Protein AF-A0A9D6YWE9-F1 (afdb_monomer_lite)

Structure (mmCIF, N/CA/C/O backbone):
data_AF-A0A9D6YWE9-F1
#
_entry.id   AF-A0A9D6YWE9-F1
#
loop_
_atom_site.group_PDB
_atom_site.id
_atom_site.type_symbol
_atom_site.label_atom_id
_atom_site.label_alt_id
_atom_site.label_comp_id
_atom_site.label_asym_id
_atom_site.label_entity_id
_atom_site.label_seq_id
_atom_site.pdbx_PDB_ins_code
_atom_site.Cartn_x
_atom_site.Cartn_y
_atom_site.Cartn_z
_atom_site.occupancy
_atom_site.B_iso_or_equiv
_atom_site.auth_seq_id
_atom_site.auth_comp_id
_atom_site.auth_asym_id
_atom_site.auth_atom_id
_atom_site.pdbx_PDB_model_num
ATOM 1 N N . MET A 1 1 ? 8.681 -6.509 -76.794 1.00 46.91 1 MET A N 1
ATOM 2 C CA . MET A 1 1 ? 8.181 -6.887 -75.447 1.00 46.91 1 MET A CA 1
ATOM 3 C C . MET A 1 1 ? 9.331 -7.511 -74.657 1.00 46.91 1 MET A C 1
ATOM 5 O O . MET A 1 1 ? 10.101 -8.221 -75.285 1.00 46.91 1 MET A O 1
ATOM 9 N N . LYS A 1 2 ? 9.436 -7.275 -73.335 1.00 47.03 2 LYS A N 1
ATOM 10 C CA . LYS A 1 2 ? 10.477 -7.761 -72.381 1.00 47.03 2 LYS A CA 1
ATOM 11 C C . LYS A 1 2 ? 11.649 -6.808 -72.046 1.00 47.03 2 LYS A C 1
ATOM 13 O O . LYS A 1 2 ? 12.795 -7.214 -72.165 1.00 47.03 2 LYS A O 1
ATOM 18 N N . LYS A 1 3 ? 11.400 -5.581 -71.559 1.00 48.34 3 LYS A N 1
ATOM 19 C CA . LYS A 1 3 ? 12.396 -4.860 -70.716 1.00 48.34 3 LYS A CA 1
ATOM 20 C C . LYS A 1 3 ? 1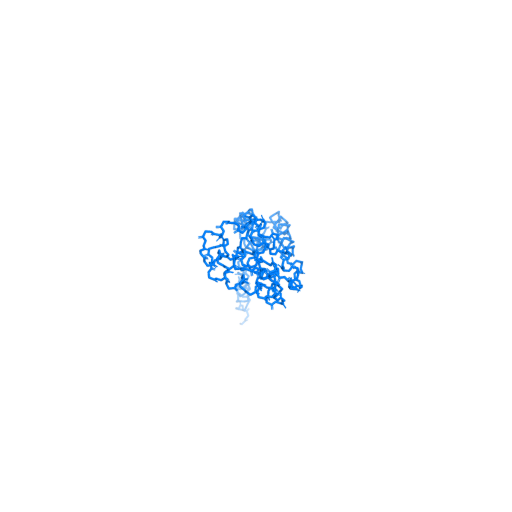1.837 -4.014 -69.552 1.00 48.34 3 LYS A C 1
ATOM 22 O O . LYS A 1 3 ? 12.633 -3.567 -68.742 1.00 48.34 3 LYS A O 1
ATOM 27 N N . SER A 1 4 ? 10.519 -3.871 -69.376 1.00 51.81 4 SER A N 1
ATOM 28 C CA . SER A 1 4 ? 9.958 -2.934 -68.373 1.00 51.81 4 SER A CA 1
ATOM 29 C C . SER A 1 4 ? 9.371 -3.551 -67.096 1.00 51.81 4 SER A C 1
ATOM 31 O O . SER A 1 4 ? 8.801 -2.818 -66.302 1.00 51.81 4 SER A O 1
ATOM 33 N N . VAL A 1 5 ? 9.496 -4.863 -66.861 1.00 48.62 5 VAL A N 1
ATOM 34 C CA . VAL A 1 5 ? 8.945 -5.489 -65.634 1.00 48.62 5 VAL A CA 1
ATOM 35 C C . VAL A 1 5 ? 9.972 -5.520 -64.491 1.00 48.62 5 VAL A C 1
ATOM 37 O O . VAL A 1 5 ? 9.634 -5.261 -63.343 1.00 48.62 5 VAL A O 1
ATOM 40 N N . LYS A 1 6 ? 11.263 -5.696 -64.808 1.00 45.31 6 LYS A N 1
ATOM 41 C CA . LYS A 1 6 ? 12.320 -5.895 -63.799 1.00 45.31 6 LYS A CA 1
ATOM 42 C C . LYS A 1 6 ? 12.690 -4.635 -62.999 1.00 45.31 6 LYS A C 1
ATOM 44 O O . LYS A 1 6 ? 13.266 -4.738 -61.925 1.00 45.31 6 LYS A O 1
ATOM 49 N N . GLN A 1 7 ? 12.387 -3.446 -63.527 1.00 43.59 7 GLN A N 1
ATOM 50 C CA . GLN A 1 7 ? 12.722 -2.168 -62.883 1.00 43.59 7 GLN A CA 1
ATOM 51 C C . GLN A 1 7 ? 11.630 -1.706 -61.903 1.00 43.59 7 GLN A C 1
ATOM 53 O O . GLN A 1 7 ? 11.913 -0.966 -60.964 1.00 43.59 7 GLN A O 1
ATOM 58 N N . THR A 1 8 ? 10.397 -2.182 -62.090 1.00 40.00 8 THR A N 1
ATOM 59 C CA . THR A 1 8 ? 9.255 -1.849 -61.231 1.00 40.00 8 THR A CA 1
ATOM 60 C C . THR A 1 8 ? 9.214 -2.739 -59.986 1.00 40.00 8 THR A C 1
ATOM 62 O O . THR A 1 8 ? 8.877 -2.246 -58.913 1.00 40.00 8 THR A O 1
ATOM 65 N N . GLU A 1 9 ? 9.650 -4.002 -60.091 1.00 42.03 9 GLU A N 1
ATOM 66 C CA . GLU A 1 9 ? 9.807 -4.926 -58.951 1.00 42.03 9 GLU A CA 1
ATOM 67 C C . GLU A 1 9 ? 10.980 -4.538 -58.031 1.00 42.03 9 GLU A C 1
ATOM 69 O O . GLU A 1 9 ? 10.861 -4.611 -56.812 1.00 42.03 9 GLU A O 1
ATOM 74 N N . ALA A 1 10 ? 12.092 -4.034 -58.583 1.00 40.03 10 ALA A N 1
ATOM 75 C CA . ALA A 1 10 ? 13.215 -3.550 -57.769 1.00 40.03 10 ALA A CA 1
ATOM 76 C C . ALA A 1 10 ? 12.839 -2.307 -56.938 1.00 40.03 10 ALA A C 1
ATOM 78 O O . ALA A 1 10 ? 13.198 -2.201 -55.769 1.00 40.03 10 ALA A O 1
ATOM 79 N N . ARG A 1 11 ? 12.034 -1.400 -57.509 1.00 41.50 11 ARG A N 1
ATOM 80 C CA . ARG A 1 11 ? 11.622 -0.151 -56.847 1.00 41.50 11 ARG A CA 1
ATOM 81 C C . ARG A 1 11 ? 10.497 -0.338 -55.818 1.00 41.50 11 ARG A C 1
ATOM 83 O O . ARG A 1 11 ? 10.334 0.497 -54.930 1.00 41.50 11 ARG A O 1
ATOM 90 N N . THR A 1 12 ? 9.734 -1.428 -55.917 1.00 37.38 12 THR A N 1
ATOM 91 C CA . THR A 1 12 ? 8.728 -1.812 -54.907 1.00 37.38 12 THR A CA 1
ATOM 92 C C . THR A 1 12 ? 9.332 -2.599 -53.742 1.00 37.38 12 THR A C 1
ATOM 94 O O . THR A 1 12 ? 8.785 -2.552 -52.645 1.00 37.38 12 THR A O 1
ATOM 97 N N . LEU A 1 13 ? 10.495 -3.234 -53.924 1.00 43.88 13 LEU A N 1
ATOM 98 C CA . LEU A 1 13 ? 11.246 -3.858 -52.827 1.00 43.88 13 LEU A CA 1
ATOM 99 C C . LEU A 1 13 ? 12.066 -2.842 -52.008 1.00 43.88 13 LEU A C 1
ATOM 101 O O . LEU A 1 13 ? 12.233 -3.031 -50.808 1.00 43.88 13 LEU A O 1
ATOM 105 N N . GLU A 1 14 ? 12.500 -1.727 -52.604 1.00 41.16 14 GLU A N 1
ATOM 106 C CA . GLU A 1 14 ? 13.201 -0.647 -51.880 1.00 41.16 14 GLU A CA 1
ATOM 107 C C . GLU A 1 14 ? 12.278 0.239 -51.026 1.00 41.16 14 GLU A C 1
ATOM 109 O O . GLU A 1 14 ? 12.743 0.923 -50.119 1.00 41.16 14 GLU A O 1
ATOM 114 N N . THR A 1 15 ? 10.965 0.225 -51.268 1.00 41.94 15 THR A N 1
ATOM 115 C CA . THR A 1 15 ? 9.998 1.055 -50.522 1.00 41.94 15 THR A CA 1
ATOM 116 C C . THR A 1 15 ? 9.273 0.313 -49.397 1.00 41.94 15 THR A C 1
ATOM 118 O O . THR A 1 15 ? 8.553 0.940 -48.625 1.00 41.94 15 THR A O 1
ATOM 121 N N . ALA A 1 16 ? 9.520 -0.991 -49.228 1.00 39.66 16 ALA A N 1
ATOM 122 C CA . ALA A 1 16 ? 8.984 -1.792 -48.122 1.00 39.66 16 ALA A CA 1
ATOM 123 C C . ALA A 1 16 ? 9.974 -1.988 -46.950 1.00 39.66 16 ALA A C 1
ATOM 125 O O . ALA A 1 16 ? 9.578 -2.481 -45.898 1.00 39.66 16 ALA A O 1
ATOM 126 N N . ALA A 1 17 ? 11.236 -1.563 -47.096 1.00 41.06 17 ALA A N 1
ATOM 127 C CA . ALA A 1 17 ? 12.278 -1.654 -46.063 1.00 41.06 17 ALA A CA 1
ATOM 128 C C . ALA A 1 17 ? 12.466 -0.355 -45.247 1.00 41.06 17 ALA A C 1
ATOM 130 O O . ALA A 1 17 ? 13.455 -0.196 -44.544 1.00 41.06 17 ALA A O 1
ATOM 131 N N . ALA A 1 18 ? 11.519 0.584 -45.316 1.00 41.34 18 ALA A N 1
ATOM 132 C CA . ALA A 1 18 ? 11.534 1.819 -44.527 1.00 41.34 18 ALA A CA 1
ATOM 133 C C . ALA A 1 18 ? 10.662 1.711 -43.260 1.00 41.34 18 ALA A C 1
ATOM 135 O O . ALA A 1 18 ? 9.976 2.658 -42.875 1.00 41.34 18 ALA A O 1
ATOM 136 N N . ALA A 1 19 ? 10.690 0.557 -42.589 1.00 45.47 19 ALA A N 1
ATOM 137 C CA . ALA A 1 19 ? 10.376 0.504 -41.167 1.00 45.47 19 ALA A CA 1
ATOM 138 C C . ALA A 1 19 ? 11.599 1.074 -40.435 1.00 45.47 19 ALA A C 1
ATOM 140 O O . ALA A 1 19 ? 12.541 0.341 -40.172 1.00 45.47 19 ALA A O 1
ATOM 141 N N . ALA A 1 20 ? 11.604 2.398 -40.241 1.00 51.16 20 ALA A N 1
ATOM 142 C CA . ALA A 1 20 ? 12.663 3.224 -39.652 1.00 51.16 20 ALA A CA 1
ATOM 143 C C . ALA A 1 20 ? 13.738 2.446 -38.864 1.00 51.16 20 ALA A C 1
ATOM 145 O O . ALA A 1 20 ? 13.602 2.226 -37.659 1.00 51.16 20 ALA A O 1
ATOM 146 N N . GLU A 1 21 ? 14.820 2.053 -39.542 1.00 61.41 21 GLU A N 1
ATOM 147 C CA . GLU A 1 21 ? 16.010 1.558 -38.862 1.00 61.41 21 GLU A CA 1
ATOM 148 C C . GLU A 1 21 ? 16.566 2.699 -38.002 1.00 61.41 21 GLU A C 1
ATOM 150 O O . GLU A 1 21 ? 16.810 3.806 -38.487 1.00 61.41 21 GLU A O 1
ATOM 155 N N . LEU A 1 22 ? 16.710 2.453 -36.699 1.00 73.00 22 LEU A N 1
ATOM 156 C CA . LEU A 1 22 ? 17.315 3.399 -35.765 1.00 73.00 22 LEU A CA 1
ATOM 157 C C . LEU A 1 22 ? 18.731 3.747 -36.244 1.00 73.00 22 LEU A C 1
ATOM 159 O O . LEU A 1 22 ? 19.613 2.896 -36.219 1.00 73.00 22 LEU A O 1
ATOM 163 N N . ASP A 1 23 ? 18.988 5.000 -36.61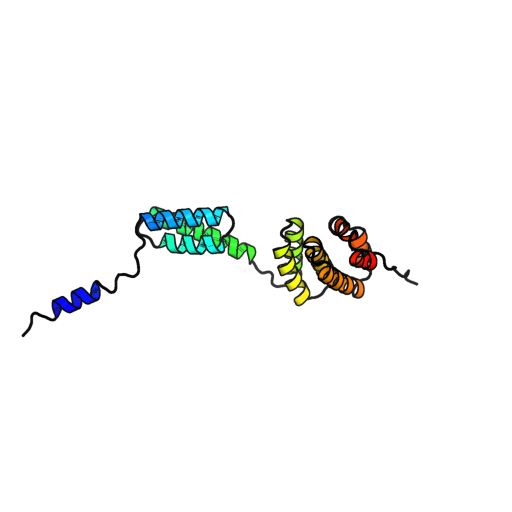7 1.00 87.06 23 ASP A N 1
ATOM 164 C CA . ASP A 1 23 ? 20.354 5.454 -36.907 1.00 87.06 23 ASP A CA 1
ATOM 165 C C . ASP A 1 23 ? 21.233 5.353 -35.634 1.00 87.06 23 ASP A C 1
ATOM 167 O O . ASP A 1 23 ? 20.730 5.593 -34.526 1.00 87.06 23 ASP A O 1
ATOM 171 N N . PRO A 1 24 ? 22.549 5.051 -35.724 1.00 89.75 24 PRO A N 1
ATOM 172 C CA . PRO A 1 24 ? 23.436 4.963 -34.561 1.00 89.75 24 PRO A CA 1
ATOM 173 C C . PRO A 1 24 ? 23.354 6.135 -33.572 1.00 89.75 24 PRO A C 1
ATOM 175 O O . PRO A 1 24 ? 23.500 5.937 -32.359 1.00 89.75 24 PRO A O 1
ATOM 178 N N . LYS A 1 25 ? 23.115 7.367 -34.046 1.00 91.50 25 LYS A N 1
ATOM 179 C CA . LYS A 1 25 ? 22.959 8.535 -33.166 1.00 91.50 25 LYS A CA 1
ATOM 180 C C . LYS A 1 25 ? 21.643 8.478 -32.395 1.00 91.50 25 LYS A C 1
ATOM 182 O O . LYS A 1 25 ? 21.622 8.763 -31.196 1.00 91.50 25 LYS A O 1
ATOM 187 N N . GLN A 1 26 ? 20.562 8.098 -33.071 1.00 91.38 26 GLN A N 1
ATOM 188 C CA . GLN A 1 26 ? 19.238 7.950 -32.468 1.00 91.38 26 GLN A CA 1
ATOM 189 C C . GLN A 1 26 ? 19.226 6.813 -31.446 1.00 91.38 26 GLN A C 1
ATOM 191 O O . GLN A 1 26 ? 18.716 6.996 -30.343 1.00 91.38 26 GLN A O 1
ATOM 196 N N . GLN A 1 27 ? 19.879 5.690 -31.749 1.00 94.00 27 GLN A N 1
ATOM 197 C CA . GLN A 1 27 ? 20.015 4.564 -30.827 1.00 94.00 27 GLN A CA 1
ATOM 198 C C . GLN A 1 27 ? 20.734 4.958 -29.526 1.00 94.00 27 GLN A C 1
ATOM 200 O O . GLN A 1 27 ? 20.249 4.667 -28.431 1.00 94.00 27 GLN A O 1
ATOM 205 N N . LYS A 1 28 ? 21.862 5.677 -29.621 1.00 94.19 28 LYS A N 1
ATOM 206 C CA . LYS A 1 28 ? 22.587 6.189 -28.443 1.00 94.19 28 LYS A CA 1
ATOM 207 C C . LYS A 1 28 ? 21.746 7.175 -27.631 1.00 94.19 28 LYS A C 1
ATOM 209 O O . LYS A 1 28 ? 21.749 7.112 -26.402 1.00 94.19 28 LYS A O 1
ATOM 214 N N . ALA A 1 29 ? 21.020 8.072 -28.298 1.00 94.88 29 ALA A N 1
ATOM 215 C CA . ALA A 1 29 ? 20.143 9.034 -27.632 1.00 94.88 29 ALA A CA 1
ATOM 216 C C . ALA A 1 29 ? 18.984 8.339 -26.899 1.00 94.88 29 ALA A C 1
ATOM 218 O O . ALA A 1 29 ? 18.660 8.700 -25.765 1.00 94.88 29 ALA A O 1
ATOM 219 N N . LEU A 1 30 ? 18.402 7.309 -27.514 1.00 95.62 30 LEU A N 1
ATOM 220 C CA . LEU A 1 30 ? 17.337 6.509 -26.922 1.00 95.62 30 LEU A CA 1
ATOM 221 C C . LEU A 1 30 ? 17.832 5.737 -25.697 1.00 95.62 30 LEU A C 1
ATOM 223 O O . LEU A 1 30 ? 17.192 5.788 -24.649 1.00 95.62 30 LEU A O 1
ATOM 227 N N . PHE A 1 31 ? 19.016 5.126 -25.784 1.00 96.50 31 PHE A N 1
ATOM 228 C CA . PHE A 1 31 ? 19.662 4.470 -24.648 1.00 96.50 31 PHE A CA 1
ATOM 229 C C . PHE A 1 31 ? 19.949 5.449 -23.496 1.00 96.50 31 PHE A C 1
ATOM 231 O O . PHE A 1 31 ? 19.650 5.158 -22.339 1.00 96.50 31 PHE A O 1
ATOM 238 N N . ALA A 1 32 ? 20.468 6.643 -23.793 1.00 96.88 32 ALA A N 1
ATOM 239 C CA . ALA A 1 32 ? 20.704 7.673 -22.779 1.00 96.88 32 ALA A CA 1
ATOM 240 C C . ALA A 1 32 ? 19.396 8.143 -22.111 1.00 96.88 32 ALA A C 1
ATOM 242 O O . ALA A 1 32 ? 19.346 8.339 -20.894 1.00 96.88 32 ALA A O 1
ATOM 243 N N . SER A 1 33 ? 18.315 8.276 -22.888 1.00 97.12 33 SER A N 1
ATOM 244 C CA . SER A 1 33 ? 16.981 8.577 -22.359 1.00 97.12 33 SER A CA 1
ATOM 245 C C . SER A 1 33 ? 16.460 7.452 -21.458 1.00 97.12 33 SER A C 1
ATOM 247 O O . SER A 1 33 ? 15.976 7.726 -20.357 1.00 97.12 33 SER A O 1
ATOM 249 N N . ALA A 1 34 ? 16.635 6.195 -21.874 1.00 96.88 34 ALA A N 1
ATOM 250 C CA . ALA A 1 34 ? 16.276 5.015 -21.093 1.00 96.88 34 ALA A CA 1
ATOM 251 C C . ALA A 1 34 ? 17.019 4.979 -19.750 1.00 96.88 34 ALA A C 1
ATOM 253 O O . ALA A 1 34 ? 16.404 4.768 -18.704 1.00 96.88 34 ALA A O 1
ATOM 254 N N . MET A 1 35 ? 18.319 5.289 -19.752 1.00 97.69 35 MET A N 1
ATOM 255 C CA . MET A 1 35 ? 19.128 5.398 -18.535 1.00 97.69 35 MET A CA 1
ATOM 256 C C . MET A 1 35 ? 18.633 6.500 -17.595 1.00 97.69 35 MET A C 1
ATOM 258 O O . MET A 1 35 ? 18.566 6.285 -16.383 1.00 97.69 35 MET A O 1
ATOM 262 N N . LYS A 1 36 ? 18.220 7.657 -18.126 1.00 96.69 36 LYS A N 1
ATOM 263 C CA . LYS A 1 36 ? 17.614 8.722 -17.312 1.00 96.69 36 LYS A CA 1
ATOM 264 C C . LYS A 1 36 ? 16.319 8.242 -16.649 1.00 96.69 36 LYS A C 1
ATOM 266 O O . LYS A 1 36 ? 16.143 8.439 -15.448 1.00 96.69 36 LYS A O 1
ATOM 271 N N . SER A 1 37 ? 15.442 7.576 -17.402 1.00 91.50 37 SER A N 1
ATOM 272 C CA . SER A 1 37 ? 14.204 6.983 -16.874 1.00 91.50 37 SER A CA 1
ATOM 273 C C . SER A 1 37 ? 14.488 5.896 -15.824 1.00 91.50 37 SER A C 1
ATOM 275 O O . SER A 1 37 ? 13.804 5.831 -14.804 1.00 91.50 37 SER A O 1
ATOM 277 N N . PHE A 1 38 ? 15.517 5.071 -16.034 1.00 94.25 38 PHE A N 1
ATOM 278 C CA . PHE A 1 38 ? 15.931 4.005 -15.117 1.00 94.25 38 PHE A CA 1
ATOM 279 C C . PHE A 1 38 ? 16.415 4.543 -13.770 1.00 94.25 38 PHE A C 1
ATOM 281 O O . PHE A 1 38 ? 15.994 4.046 -12.724 1.00 94.25 38 PHE A O 1
ATOM 288 N N . LEU A 1 39 ? 17.278 5.563 -13.791 1.00 91.00 39 LEU A N 1
ATOM 289 C CA . LEU A 1 39 ? 17.789 6.212 -12.581 1.00 91.00 39 LEU A CA 1
ATOM 290 C C . LEU A 1 39 ? 16.687 6.965 -11.826 1.00 91.00 39 LEU A C 1
ATOM 292 O O . LEU A 1 39 ? 16.709 7.001 -10.601 1.00 91.00 39 LEU A O 1
ATOM 296 N N . ALA A 1 40 ? 15.689 7.491 -12.539 1.00 85.94 40 ALA A N 1
ATOM 297 C CA . ALA A 1 40 ? 14.504 8.110 -11.948 1.00 85.94 40 ALA A CA 1
ATOM 298 C C . ALA A 1 40 ? 13.479 7.099 -11.388 1.00 85.94 40 ALA A C 1
ATOM 300 O O . ALA A 1 40 ? 12.422 7.502 -10.912 1.00 85.94 40 ALA A O 1
ATOM 301 N N . GLY A 1 41 ? 13.739 5.789 -11.479 1.00 83.06 41 GLY A N 1
ATOM 302 C CA . GLY A 1 41 ? 12.818 4.750 -11.005 1.00 83.06 4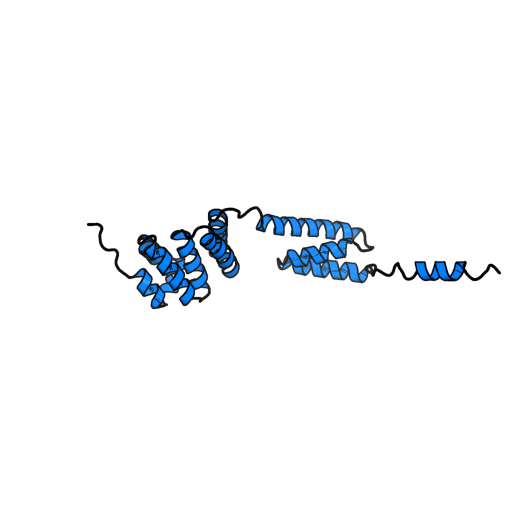1 GLY A CA 1
ATOM 303 C C . GLY A 1 41 ? 11.601 4.503 -11.906 1.00 83.06 41 GLY A C 1
ATOM 304 O O . GLY A 1 41 ? 10.760 3.663 -11.591 1.00 83.06 41 GLY A O 1
ATOM 305 N N . ALA A 1 42 ? 11.505 5.174 -13.058 1.00 83.69 42 ALA A N 1
ATOM 306 C CA . ALA A 1 42 ? 10.413 5.025 -14.018 1.00 83.69 42 ALA A CA 1
ATOM 307 C C . ALA A 1 42 ? 10.591 3.753 -14.872 1.00 83.69 42 ALA A C 1
ATOM 309 O O . ALA A 1 42 ? 10.741 3.816 -16.093 1.00 83.69 42 ALA A O 1
ATOM 310 N N . TYR A 1 43 ? 10.599 2.581 -14.228 1.00 89.88 43 TYR A N 1
ATOM 311 C CA . TYR A 1 43 ? 11.018 1.315 -14.842 1.00 89.88 43 TYR A CA 1
ATOM 312 C C . TYR A 1 43 ? 10.148 0.863 -16.018 1.00 89.88 43 TYR A C 1
ATOM 314 O O . TYR A 1 43 ? 10.673 0.234 -16.928 1.00 89.88 43 TYR A O 1
ATOM 322 N N . ALA A 1 44 ? 8.853 1.199 -16.038 1.00 89.81 44 ALA A N 1
ATOM 323 C CA . ALA A 1 44 ? 7.973 0.883 -17.168 1.00 89.81 44 ALA A CA 1
ATOM 324 C C . ALA A 1 44 ? 8.409 1.629 -18.439 1.00 89.81 44 ALA A C 1
ATOM 326 O O . ALA A 1 44 ? 8.670 1.008 -19.466 1.00 89.81 44 ALA A O 1
ATOM 327 N N . LYS A 1 45 ? 8.591 2.950 -18.324 1.00 89.88 45 LYS A N 1
ATOM 328 C CA . LYS A 1 45 ? 9.081 3.803 -19.412 1.00 89.88 45 LYS A CA 1
ATOM 329 C C . LYS A 1 45 ? 10.506 3.434 -19.819 1.00 89.88 45 LYS A C 1
ATOM 331 O O . LYS A 1 45 ? 10.801 3.326 -21.002 1.00 89.88 45 LYS A O 1
ATOM 336 N N . ALA A 1 46 ? 11.384 3.206 -18.842 1.00 95.56 46 ALA A N 1
ATOM 337 C CA . ALA A 1 46 ? 12.758 2.795 -19.105 1.00 95.56 46 ALA A CA 1
ATOM 338 C C . ALA A 1 46 ? 12.812 1.474 -19.888 1.00 95.56 46 ALA A C 1
ATOM 340 O O . ALA A 1 46 ? 13.579 1.373 -20.839 1.00 95.56 46 ALA A O 1
ATOM 341 N N . LYS A 1 47 ? 11.974 0.487 -19.530 1.00 96.00 47 LYS A N 1
ATOM 342 C CA . LYS A 1 47 ? 11.913 -0.805 -20.224 1.00 96.00 47 LYS A CA 1
ATOM 343 C C . LYS A 1 47 ? 11.574 -0.633 -21.703 1.00 96.00 47 LYS A C 1
ATOM 345 O O . LYS A 1 47 ? 12.297 -1.160 -22.536 1.00 96.00 47 LYS A O 1
ATOM 350 N N . GLU A 1 48 ? 10.523 0.120 -22.017 1.00 95.00 48 GLU A N 1
ATOM 351 C CA . GLU A 1 48 ? 10.114 0.367 -23.404 1.00 95.00 48 GLU A CA 1
ATOM 352 C C . GLU A 1 48 ? 11.253 1.003 -24.219 1.00 95.00 48 GLU A C 1
ATOM 354 O O . GLU A 1 48 ? 11.571 0.558 -25.320 1.00 95.00 48 GLU A O 1
ATOM 359 N N . GLN A 1 49 ? 11.930 1.999 -23.641 1.00 96.31 49 GLN A N 1
ATOM 360 C CA . GLN A 1 49 ? 13.050 2.679 -24.292 1.00 96.31 49 GLN A CA 1
ATOM 361 C C . GLN A 1 49 ? 14.271 1.757 -24.473 1.00 96.31 49 GLN A C 1
ATOM 363 O O . GLN A 1 49 ? 14.944 1.834 -25.501 1.00 96.31 49 GLN A O 1
ATOM 368 N N . PHE A 1 50 ? 14.557 0.869 -23.514 1.00 97.50 50 PHE A N 1
ATOM 369 C CA . PHE A 1 50 ? 15.610 -0.143 -23.652 1.00 97.50 50 PHE A CA 1
ATOM 370 C C . PHE A 1 50 ? 15.264 -1.211 -24.696 1.00 97.50 50 PHE A C 1
ATOM 372 O O . PHE A 1 50 ? 16.133 -1.576 -25.484 1.00 97.50 50 PHE A O 1
ATOM 379 N N . ASP A 1 51 ? 14.015 -1.679 -24.754 1.00 95.25 51 ASP A N 1
ATOM 380 C CA . ASP A 1 51 ? 13.577 -2.646 -25.766 1.00 95.25 51 ASP A CA 1
ATOM 381 C C . ASP A 1 51 ? 13.775 -2.063 -27.180 1.00 95.25 51 ASP A C 1
ATOM 383 O O . ASP A 1 51 ? 14.362 -2.713 -28.047 1.00 95.25 51 ASP A O 1
ATOM 387 N N . GLN A 1 52 ? 13.396 -0.797 -27.390 1.00 93.62 52 GLN A N 1
ATOM 388 C CA . GLN A 1 52 ? 13.623 -0.096 -28.657 1.00 93.62 52 GLN A CA 1
ATOM 389 C C . GLN A 1 52 ? 15.121 0.106 -28.953 1.00 93.62 52 GLN A C 1
ATOM 391 O O . GLN A 1 52 ? 15.579 -0.191 -30.055 1.00 93.62 52 GLN A O 1
ATOM 396 N N . ALA A 1 53 ? 15.917 0.546 -27.969 1.00 94.50 53 ALA A N 1
ATOM 397 C CA . ALA A 1 53 ? 17.361 0.740 -28.143 1.00 94.50 53 ALA A CA 1
ATOM 398 C C . ALA A 1 53 ? 18.112 -0.570 -28.446 1.00 94.50 53 ALA A C 1
ATOM 400 O O . ALA A 1 53 ? 19.201 -0.523 -29.023 1.00 94.50 53 ALA A O 1
ATOM 401 N N . SER A 1 54 ? 17.529 -1.721 -28.086 1.00 94.44 54 SER A N 1
ATOM 402 C CA . SER A 1 54 ? 18.106 -3.046 -28.327 1.00 94.44 54 SER A CA 1
ATOM 403 C C . SER A 1 54 ? 17.979 -3.567 -29.760 1.00 94.44 54 SER A C 1
ATOM 405 O O . SER A 1 54 ? 18.602 -4.575 -30.091 1.00 94.44 54 SER A O 1
ATOM 407 N N . SER A 1 55 ? 17.192 -2.883 -30.594 1.00 89.69 55 SER A N 1
ATOM 408 C CA . SER A 1 55 ? 16.929 -3.262 -31.989 1.00 89.69 55 SER A CA 1
ATOM 409 C C . SER A 1 55 ? 17.714 -2.411 -32.996 1.00 89.69 55 SER A C 1
ATOM 411 O O . SER A 1 55 ? 17.424 -2.445 -34.187 1.00 89.69 55 SER A O 1
ATOM 413 N N . GLY A 1 56 ? 18.674 -1.605 -32.530 1.00 88.75 56 GLY A N 1
ATOM 414 C CA . GLY A 1 56 ? 19.466 -0.727 -33.390 1.00 88.75 56 GLY A CA 1
ATOM 415 C C . GLY A 1 56 ? 20.756 -1.376 -33.920 1.00 88.75 56 GLY A C 1
ATOM 416 O O . GLY A 1 56 ? 21.124 -2.481 -33.518 1.00 88.75 56 GLY A O 1
ATOM 417 N N . PRO A 1 57 ? 21.486 -0.685 -34.809 1.00 89.62 57 PRO A N 1
ATOM 418 C CA . PRO A 1 57 ? 22.656 -1.221 -35.508 1.00 89.62 57 PRO A CA 1
ATOM 419 C C . PRO A 1 57 ? 23.912 -1.362 -34.627 1.00 89.62 57 PRO A C 1
ATOM 421 O O . PRO A 1 57 ? 24.825 -2.112 -34.971 1.00 89.62 57 PRO A O 1
ATOM 424 N N . LEU A 1 58 ? 24.005 -0.658 -33.490 1.00 91.50 58 LEU A N 1
ATOM 425 C 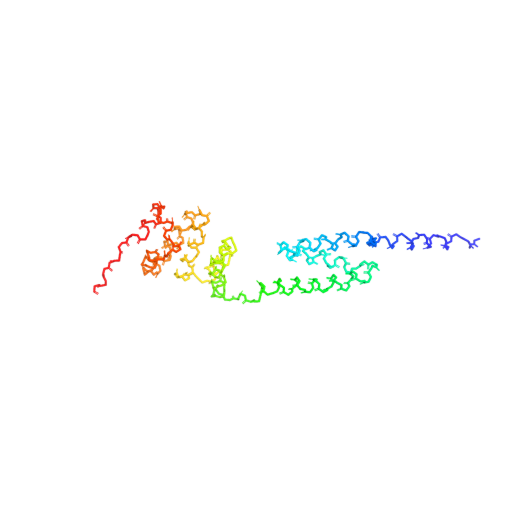CA . LEU A 1 58 ? 25.158 -0.735 -32.586 1.00 91.50 58 LEU A CA 1
ATOM 426 C C . LEU A 1 58 ? 25.023 -1.908 -31.611 1.00 91.50 58 LEU A C 1
ATOM 428 O O . LEU A 1 58 ? 24.360 -1.810 -30.578 1.00 91.50 58 LEU A O 1
ATOM 432 N N . ILE A 1 59 ? 25.750 -2.987 -31.891 1.00 89.69 59 ILE A N 1
ATOM 433 C CA . ILE A 1 59 ? 25.720 -4.237 -31.112 1.00 89.69 59 ILE A CA 1
ATOM 434 C C . ILE A 1 59 ? 26.021 -4.012 -29.618 1.00 89.69 59 ILE A C 1
ATOM 436 O O . ILE A 1 59 ? 25.300 -4.517 -28.763 1.00 89.69 59 ILE A O 1
ATOM 440 N N . GLN A 1 60 ? 27.021 -3.189 -29.283 1.00 86.69 60 GLN A N 1
ATOM 441 C CA . GLN A 1 60 ? 27.384 -2.898 -27.883 1.00 86.69 60 GLN A CA 1
ATOM 442 C C . GLN A 1 60 ? 26.245 -2.222 -27.096 1.00 86.69 60 GLN A C 1
ATOM 444 O O . GLN A 1 60 ? 26.087 -2.433 -25.890 1.00 86.69 60 GLN A O 1
ATOM 449 N N . VAL A 1 61 ? 25.440 -1.403 -27.783 1.00 92.88 61 VAL A N 1
ATOM 450 C CA . VAL A 1 61 ? 24.258 -0.771 -27.187 1.00 92.88 61 VAL A CA 1
ATOM 451 C C . VAL A 1 61 ? 23.144 -1.801 -27.033 1.00 92.88 61 VAL A C 1
ATOM 453 O O . VAL A 1 61 ? 22.453 -1.769 -26.019 1.00 92.88 61 VAL A O 1
ATOM 456 N N . ASN A 1 62 ? 23.015 -2.752 -27.963 1.00 93.25 62 ASN A N 1
ATOM 457 C CA . ASN A 1 62 ? 21.995 -3.797 -27.898 1.00 93.25 62 ASN A CA 1
ATOM 458 C C . ASN A 1 62 ? 22.143 -4.674 -26.659 1.00 93.25 62 ASN A C 1
ATOM 460 O O . ASN A 1 62 ? 21.186 -4.822 -25.899 1.00 93.25 62 ASN A O 1
ATOM 464 N N . GLU A 1 63 ? 23.339 -5.208 -26.418 1.00 92.75 63 GLU A N 1
ATOM 465 C CA . GLU A 1 63 ? 23.609 -6.072 -25.262 1.00 92.75 63 GLU A CA 1
ATOM 466 C C . GLU A 1 63 ? 23.332 -5.343 -23.941 1.00 92.75 63 GLU A C 1
ATOM 468 O O . GLU A 1 63 ? 22.631 -5.855 -23.062 1.00 92.75 63 GLU A O 1
ATOM 473 N N . SER A 1 64 ? 23.809 -4.100 -23.838 1.00 94.69 64 SER A N 1
ATOM 474 C CA . SER A 1 64 ? 23.567 -3.241 -22.677 1.00 94.69 64 SER A CA 1
ATOM 475 C C . SER A 1 64 ? 22.073 -2.964 -22.490 1.00 94.69 64 SER A C 1
ATOM 477 O O . SER A 1 64 ? 21.545 -3.093 -21.385 1.00 94.69 64 SER A O 1
ATOM 479 N N . ALA A 1 65 ? 21.362 -2.620 -23.565 1.00 96.44 65 ALA A N 1
ATOM 480 C CA . ALA A 1 65 ? 19.937 -2.315 -23.527 1.00 96.44 65 ALA A CA 1
ATOM 481 C C . ALA A 1 65 ? 19.109 -3.537 -23.111 1.00 96.44 65 ALA A C 1
ATOM 483 O O . ALA A 1 65 ? 18.238 -3.418 -22.251 1.00 96.44 65 ALA A O 1
ATOM 484 N N . GLN A 1 66 ? 19.430 -4.728 -23.620 1.00 96.81 66 GLN A N 1
ATOM 485 C CA . GLN A 1 66 ? 18.782 -5.972 -23.199 1.00 96.81 66 GLN A CA 1
ATOM 486 C C . GLN A 1 66 ? 19.019 -6.268 -21.715 1.00 96.81 66 GLN A C 1
ATOM 488 O O . GLN A 1 66 ? 18.082 -6.651 -21.010 1.00 96.81 66 GLN A O 1
ATOM 493 N N . MET A 1 67 ? 20.245 -6.072 -21.216 1.00 96.75 67 MET A N 1
ATOM 494 C CA . MET A 1 67 ? 20.562 -6.248 -19.796 1.00 96.75 67 MET A CA 1
ATOM 495 C C . MET A 1 67 ? 19.696 -5.330 -18.923 1.00 96.75 67 MET A C 1
ATOM 497 O O . MET A 1 67 ? 18.980 -5.811 -18.038 1.00 96.75 67 MET A O 1
ATOM 501 N N . TYR A 1 68 ? 19.696 -4.024 -19.199 1.00 96.69 68 TYR A N 1
ATOM 502 C CA . TYR A 1 68 ? 18.900 -3.065 -18.434 1.00 96.69 68 TYR A CA 1
ATOM 503 C C . TYR A 1 68 ? 17.391 -3.282 -18.602 1.00 96.69 68 TYR A C 1
ATOM 505 O O . TYR A 1 68 ? 16.643 -3.136 -17.632 1.00 96.69 68 TYR A O 1
ATOM 513 N N . GLY A 1 69 ? 16.932 -3.706 -19.781 1.00 96.06 69 GLY A N 1
ATOM 514 C CA . GLY A 1 69 ? 15.545 -4.102 -20.029 1.00 96.06 69 GLY A CA 1
ATOM 515 C C . GLY A 1 69 ? 15.109 -5.270 -19.140 1.00 96.06 69 GLY A C 1
ATOM 516 O O . GLY A 1 69 ? 14.056 -5.202 -18.500 1.00 96.06 69 GLY A O 1
ATOM 517 N N . ARG A 1 70 ? 15.953 -6.302 -18.991 1.00 95.12 70 ARG A N 1
ATOM 518 C CA . ARG A 1 70 ? 15.709 -7.417 -18.055 1.00 95.12 70 ARG A CA 1
ATOM 519 C C . ARG A 1 70 ? 15.686 -6.950 -16.601 1.00 95.12 70 ARG A C 1
ATOM 521 O O . ARG A 1 70 ? 14.820 -7.388 -15.847 1.00 95.12 70 ARG A O 1
ATOM 528 N N . MET A 1 71 ? 16.571 -6.034 -16.204 1.00 92.44 71 MET A N 1
ATOM 529 C CA . MET A 1 71 ? 16.548 -5.450 -14.854 1.00 92.44 71 MET A CA 1
ATOM 530 C C . MET A 1 71 ? 15.258 -4.661 -14.598 1.00 92.44 71 MET A C 1
ATOM 532 O O . MET A 1 71 ? 14.659 -4.798 -13.529 1.00 92.44 71 MET A O 1
ATOM 536 N N . CYS A 1 72 ? 14.794 -3.871 -15.573 1.00 93.00 72 CYS A N 1
ATOM 537 C CA . CYS A 1 72 ? 13.505 -3.182 -15.494 1.00 93.00 72 CYS A CA 1
ATOM 538 C C . CYS A 1 72 ? 12.365 -4.189 -15.337 1.00 93.00 72 CYS A C 1
ATOM 540 O O . CYS A 1 72 ? 11.555 -4.053 -14.424 1.00 93.00 72 CYS A O 1
ATOM 542 N N . GLN A 1 73 ? 12.344 -5.241 -16.160 1.00 89.94 73 GLN A N 1
ATOM 543 C CA . GLN A 1 73 ? 11.342 -6.304 -16.083 1.00 89.94 73 GLN A CA 1
ATOM 544 C C . GLN A 1 73 ? 11.361 -7.016 -14.727 1.00 89.94 73 GLN A C 1
ATOM 546 O O . GLN A 1 73 ? 10.306 -7.279 -14.152 1.00 89.94 73 GLN A O 1
ATOM 551 N N . GLN A 1 74 ? 12.542 -7.301 -14.178 1.00 84.81 74 GLN A N 1
ATOM 552 C CA . GLN A 1 74 ? 12.671 -7.921 -12.864 1.00 84.81 74 GLN A CA 1
ATOM 553 C C . GLN A 1 74 ? 12.153 -7.001 -11.756 1.00 84.81 74 GLN A C 1
ATOM 555 O O . GLN A 1 74 ? 11.509 -7.472 -10.830 1.00 84.81 74 GLN A O 1
ATOM 560 N N . ARG A 1 75 ? 12.394 -5.689 -11.830 1.00 83.94 75 ARG A N 1
ATOM 561 C CA . ARG A 1 75 ? 11.862 -4.730 -10.845 1.00 83.94 75 ARG A CA 1
ATOM 562 C C . ARG A 1 75 ? 10.349 -4.568 -10.966 1.00 83.94 75 ARG A C 1
ATOM 564 O O . ARG A 1 75 ? 9.660 -4.553 -9.953 1.00 83.94 75 ARG A O 1
ATOM 571 N N . LEU A 1 76 ? 9.832 -4.523 -12.192 1.00 81.75 76 LEU A N 1
ATOM 572 C CA . LEU A 1 76 ? 8.396 -4.463 -12.470 1.00 81.75 76 LEU A CA 1
ATOM 573 C C . LEU A 1 76 ? 7.665 -5.739 -12.034 1.00 81.75 76 LEU A C 1
ATOM 575 O O . LEU A 1 76 ? 6.544 -5.652 -11.543 1.00 81.75 76 LEU A O 1
ATOM 579 N N . SER A 1 77 ? 8.298 -6.905 -12.185 1.00 71.81 77 SER A N 1
ATOM 580 C CA . SER A 1 77 ? 7.769 -8.186 -11.698 1.00 71.81 77 SER A CA 1
ATOM 581 C C . SER A 1 77 ? 7.947 -8.357 -10.191 1.00 71.81 77 SER A C 1
ATOM 583 O O . SER A 1 77 ? 7.024 -8.829 -9.546 1.00 71.81 77 SER A O 1
ATOM 585 N N . LYS A 1 78 ? 9.055 -7.892 -9.595 1.00 62.88 78 LYS A N 1
ATOM 586 C CA . LYS A 1 78 ? 9.252 -7.856 -8.132 1.00 62.88 78 LYS A CA 1
ATOM 587 C C . LYS A 1 78 ? 8.225 -7.005 -7.406 1.00 62.88 78 LYS A C 1
ATOM 589 O O . LYS A 1 78 ? 7.755 -7.419 -6.358 1.00 62.88 78 LYS A O 1
ATOM 594 N N . ASN A 1 79 ? 7.800 -5.897 -8.003 1.00 56.16 79 ASN A N 1
ATOM 595 C CA . ASN A 1 79 ? 6.688 -5.105 -7.477 1.00 56.16 79 ASN A CA 1
ATOM 596 C C . ASN A 1 79 ? 5.305 -5.752 -7.715 1.00 56.16 79 ASN A C 1
ATOM 598 O O . ASN A 1 79 ? 4.289 -5.186 -7.329 1.00 56.16 79 ASN A O 1
ATOM 602 N N . ARG A 1 80 ? 5.256 -6.906 -8.393 1.00 53.00 80 ARG A N 1
ATOM 603 C CA . ARG A 1 80 ? 4.045 -7.633 -8.794 1.00 53.00 80 ARG A CA 1
ATOM 604 C C . ARG A 1 80 ? 4.031 -9.097 -8.370 1.00 53.00 80 ARG A C 1
ATOM 606 O O . ARG A 1 80 ? 3.091 -9.774 -8.778 1.00 53.00 80 ARG A O 1
ATOM 613 N N . PHE A 1 81 ? 5.013 -9.612 -7.621 1.00 53.09 81 PHE A N 1
ATOM 614 C CA . PHE A 1 81 ? 4.969 -11.007 -7.171 1.00 53.09 81 PHE A CA 1
ATOM 615 C C . PHE A 1 81 ? 3.880 -11.156 -6.105 1.00 53.09 81 PHE A C 1
ATOM 617 O O . PHE A 1 81 ? 4.111 -11.094 -4.907 1.00 53.09 81 PHE A O 1
ATOM 624 N N . GLU A 1 82 ? 2.679 -11.309 -6.653 1.00 62.00 82 GLU A N 1
ATOM 625 C CA . GLU A 1 82 ? 1.518 -12.016 -6.163 1.00 62.00 82 GLU A CA 1
ATOM 626 C C . GLU A 1 82 ? 0.901 -11.486 -4.878 1.00 62.00 82 GLU A C 1
ATOM 628 O O . GLU A 1 82 ? 0.606 -12.252 -3.971 1.00 62.00 82 GLU A O 1
ATOM 633 N N . LEU A 1 83 ? 0.575 -10.190 -4.862 1.00 76.00 83 LEU A N 1
ATOM 634 C CA . LEU A 1 83 ? -0.495 -9.712 -3.988 1.00 76.00 83 LEU A CA 1
ATOM 635 C C . LEU A 1 83 ? -1.806 -10.374 -4.444 1.00 76.00 83 LEU A C 1
ATOM 637 O O . LEU A 1 83 ? -2.469 -9.909 -5.373 1.00 76.00 83 LEU A O 1
ATOM 641 N N . LYS A 1 84 ? -2.115 -11.544 -3.887 1.00 84.00 84 LYS A N 1
ATOM 642 C CA . LYS A 1 84 ? -3.280 -12.354 -4.271 1.00 84.00 84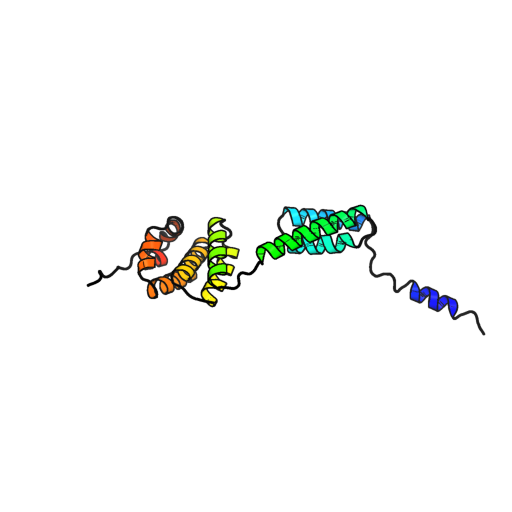 LYS A CA 1
ATOM 643 C C . LYS A 1 84 ? -4.384 -12.186 -3.245 1.00 84.00 84 LYS A C 1
ATOM 645 O O . LYS A 1 84 ? -5.548 -11.953 -3.605 1.00 84.00 84 LYS A O 1
ATOM 650 N N . SER A 1 85 ? -4.005 -12.299 -1.978 1.00 92.81 85 SER A N 1
ATOM 651 C CA . SER A 1 85 ? -4.910 -12.205 -0.842 1.00 92.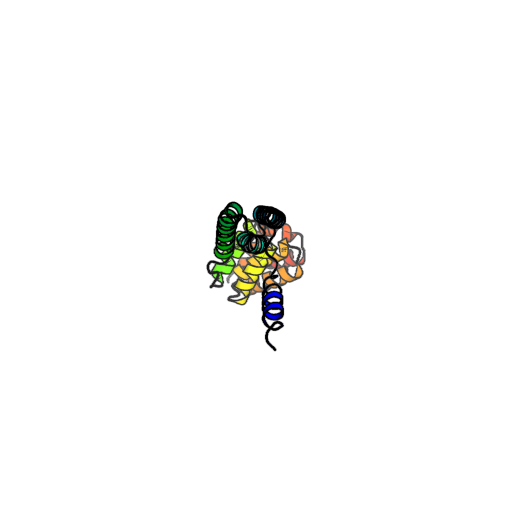81 85 SER A CA 1
ATOM 652 C C . SER A 1 85 ? -5.139 -10.753 -0.420 1.00 92.81 85 SER A C 1
ATOM 654 O O . SER A 1 85 ? -4.381 -9.849 -0.777 1.00 92.81 85 SER A O 1
ATOM 656 N N . ALA A 1 86 ? -6.213 -10.520 0.337 1.00 95.94 86 ALA A N 1
ATOM 657 C CA . ALA A 1 86 ? -6.429 -9.233 0.992 1.00 95.94 86 ALA A CA 1
ATOM 658 C C . ALA A 1 86 ? -5.265 -8.893 1.943 1.00 95.94 86 ALA A C 1
ATOM 660 O O . ALA A 1 86 ? -4.815 -7.750 1.982 1.00 95.94 86 ALA A O 1
ATOM 661 N N . GLU A 1 87 ? -4.728 -9.905 2.629 1.00 95.88 87 GLU A N 1
ATOM 662 C CA . GLU A 1 87 ? -3.612 -9.779 3.565 1.00 95.88 87 GLU A CA 1
ATOM 663 C C . GLU A 1 87 ? -2.307 -9.349 2.885 1.00 95.88 87 GLU A C 1
ATOM 665 O O . GLU A 1 87 ? -1.627 -8.457 3.388 1.00 95.88 87 GLU A O 1
ATOM 670 N N . ASP A 1 88 ? -1.982 -9.891 1.707 1.00 94.25 88 ASP A N 1
ATOM 671 C CA . ASP A 1 88 ? -0.796 -9.463 0.953 1.00 94.25 88 ASP A CA 1
ATOM 672 C C . ASP A 1 88 ? -0.880 -7.968 0.619 1.00 94.25 88 ASP A C 1
ATOM 674 O O . ASP A 1 88 ? 0.067 -7.206 0.828 1.00 94.25 88 ASP A O 1
ATOM 678 N N . HIS A 1 89 ? -2.044 -7.535 0.127 1.00 95.06 89 HIS A N 1
ATOM 679 C CA . HIS A 1 89 ? -2.307 -6.137 -0.196 1.00 95.06 89 HIS A CA 1
ATOM 680 C C . HIS A 1 89 ? -2.245 -5.233 1.038 1.00 95.06 89 HIS A C 1
ATOM 682 O O . HIS A 1 89 ? -1.730 -4.113 0.948 1.00 95.06 89 HIS A O 1
ATOM 688 N N . TYR A 1 90 ? -2.722 -5.712 2.186 1.00 97.62 90 TYR A N 1
ATOM 689 C CA . TYR A 1 90 ? -2.606 -5.004 3.453 1.00 97.62 90 TYR A CA 1
ATOM 690 C C . TYR A 1 90 ? -1.142 -4.856 3.880 1.00 97.62 90 TYR A C 1
ATOM 692 O O . TYR A 1 90 ? -0.679 -3.732 4.073 1.00 97.62 90 TYR A O 1
ATOM 700 N N . ASN A 1 91 ? -0.390 -5.957 3.943 1.00 95.81 91 ASN A N 1
ATOM 701 C CA . ASN A 1 91 ? 1.017 -5.965 4.350 1.00 95.81 91 ASN A CA 1
ATOM 702 C C . ASN A 1 91 ? 1.868 -5.065 3.446 1.00 95.81 91 ASN A C 1
ATOM 704 O O . ASN A 1 91 ? 2.686 -4.273 3.925 1.00 95.81 91 ASN A O 1
ATOM 708 N N . TYR A 1 92 ? 1.631 -5.122 2.133 1.00 94.31 92 TYR A N 1
ATOM 709 C CA . TYR A 1 92 ? 2.291 -4.233 1.185 1.00 94.31 92 TYR A CA 1
ATOM 710 C C . TYR A 1 92 ? 1.898 -2.768 1.408 1.00 94.31 92 TYR A C 1
ATOM 712 O O . TYR A 1 92 ? 2.775 -1.903 1.468 1.00 94.31 92 TYR A O 1
ATOM 720 N N . GLY A 1 93 ? 0.610 -2.488 1.621 1.00 95.62 93 GLY A N 1
ATOM 721 C CA . GLY A 1 93 ? 0.101 -1.153 1.933 1.00 95.62 93 GLY A CA 1
ATOM 722 C C . GLY A 1 93 ? 0.729 -0.547 3.190 1.00 95.62 93 GLY A C 1
ATOM 723 O O . GLY A 1 93 ? 1.185 0.596 3.162 1.00 95.62 93 GLY A O 1
ATOM 724 N N . VAL A 1 94 ? 0.847 -1.329 4.263 1.00 96.69 94 VAL A N 1
ATOM 725 C CA . VAL A 1 94 ? 1.526 -0.919 5.504 1.00 96.69 94 VAL A CA 1
ATOM 726 C C . VAL A 1 94 ? 3.017 -0.669 5.265 1.00 96.69 94 VAL A C 1
ATOM 728 O O . VAL A 1 94 ? 3.550 0.347 5.711 1.00 96.69 94 VAL A O 1
ATOM 731 N N . SER A 1 95 ? 3.698 -1.528 4.498 1.00 94.12 95 SER A N 1
ATOM 732 C CA . SER A 1 95 ? 5.111 -1.302 4.157 1.00 94.12 95 SER A CA 1
ATOM 733 C C . SER A 1 95 ? 5.323 0.017 3.398 1.00 94.12 95 SER A C 1
ATOM 735 O O . SER A 1 95 ? 6.305 0.727 3.626 1.00 94.12 95 SER A O 1
ATOM 737 N N . LEU A 1 96 ? 4.366 0.388 2.540 1.00 92.81 96 LEU A N 1
ATOM 738 C CA . LEU A 1 96 ? 4.378 1.642 1.793 1.00 92.81 96 LEU A CA 1
ATOM 739 C C . LEU A 1 96 ? 4.056 2.853 2.682 1.00 92.81 96 LEU A C 1
ATOM 741 O O . LEU A 1 96 ? 4.664 3.906 2.475 1.00 92.81 96 LEU A O 1
ATOM 745 N N . LEU A 1 97 ? 3.169 2.717 3.680 1.00 94.06 97 LEU A N 1
ATOM 746 C CA . LEU A 1 97 ? 2.924 3.759 4.691 1.00 94.06 97 LEU A CA 1
ATOM 747 C C . LEU A 1 97 ? 4.200 4.086 5.463 1.00 94.06 97 LEU A C 1
ATOM 749 O O . LEU A 1 97 ? 4.574 5.257 5.557 1.00 94.06 97 LEU A O 1
ATOM 753 N N . ASN A 1 98 ? 4.910 3.053 5.918 1.00 91.94 98 ASN A N 1
ATOM 754 C CA . ASN A 1 98 ? 6.183 3.199 6.624 1.00 91.94 98 ASN A CA 1
ATOM 755 C C . ASN A 1 98 ? 7.240 3.886 5.745 1.00 91.94 98 ASN A C 1
ATOM 757 O O . ASN A 1 98 ? 8.020 4.708 6.222 1.00 91.94 98 ASN A O 1
ATOM 761 N N . ALA A 1 99 ? 7.226 3.612 4.438 1.00 89.19 99 ALA A N 1
ATOM 762 C CA . ALA A 1 99 ? 8.075 4.278 3.450 1.00 89.19 99 ALA A CA 1
ATOM 763 C C . ALA A 1 99 ? 7.569 5.673 3.016 1.00 89.19 99 ALA A C 1
ATOM 765 O O . ALA A 1 99 ? 8.153 6.276 2.115 1.00 89.19 99 ALA A O 1
ATOM 766 N N . ARG A 1 100 ? 6.474 6.179 3.605 1.00 92.94 100 ARG A N 1
ATOM 767 C CA . ARG A 1 100 ? 5.790 7.441 3.254 1.00 92.94 100 ARG A CA 1
ATOM 768 C C . ARG A 1 100 ? 5.362 7.546 1.780 1.00 92.94 100 ARG A C 1
ATOM 770 O O . ARG A 1 100 ? 5.146 8.640 1.262 1.00 92.94 100 ARG A O 1
ATOM 777 N N . ARG A 1 101 ? 5.156 6.414 1.100 1.00 89.56 101 ARG A N 1
ATOM 778 C CA . ARG A 1 101 ? 4.640 6.330 -0.282 1.00 89.56 101 ARG A CA 1
ATOM 779 C C . ARG A 1 101 ? 3.110 6.280 -0.278 1.00 89.56 101 ARG A C 1
ATOM 781 O O . ARG A 1 101 ? 2.503 5.280 -0.654 1.00 89.56 101 ARG A O 1
ATOM 788 N N . LEU A 1 102 ? 2.488 7.367 0.178 1.00 91.69 102 LEU A N 1
ATOM 789 C CA . LEU A 1 102 ? 1.074 7.384 0.585 1.00 91.69 102 LEU A CA 1
ATOM 790 C C . LEU A 1 102 ? 0.085 7.005 -0.530 1.00 91.69 102 LEU A C 1
ATOM 792 O O . LEU A 1 102 ? -0.826 6.221 -0.290 1.00 91.69 102 LEU A O 1
ATOM 796 N N . GLY A 1 103 ? 0.281 7.501 -1.757 1.00 90.75 103 GLY A N 1
ATOM 797 C CA . GLY A 1 103 ? -0.624 7.194 -2.873 1.00 90.75 103 GLY A CA 1
ATOM 798 C C . GLY A 1 103 ? -0.628 5.711 -3.259 1.00 90.75 103 GLY A C 1
ATOM 799 O O . GLY A 1 103 ? -1.679 5.140 -3.537 1.00 90.75 103 GLY A O 1
ATOM 800 N N . GLU A 1 104 ? 0.538 5.065 -3.222 1.00 89.62 104 GLU A N 1
ATOM 801 C CA . GLU A 1 104 ? 0.655 3.630 -3.500 1.00 89.62 104 GLU A CA 1
ATOM 802 C C . GLU A 1 104 ? 0.127 2.795 -2.335 1.00 89.62 104 GLU A C 1
ATOM 804 O O . GLU A 1 104 ? -0.543 1.786 -2.554 1.00 89.62 104 GLU A O 1
ATOM 809 N N . ALA A 1 105 ? 0.389 3.237 -1.100 1.00 96.12 105 ALA A N 1
ATOM 810 C CA . ALA A 1 105 ? -0.153 2.597 0.088 1.00 96.12 105 ALA A CA 1
ATOM 811 C C . ALA A 1 105 ? -1.681 2.567 0.038 1.00 96.12 105 ALA A C 1
ATOM 813 O O . ALA A 1 105 ? -2.277 1.502 0.187 1.00 96.12 105 ALA A O 1
ATOM 814 N N . LYS A 1 106 ? -2.298 3.720 -0.255 1.00 98.12 106 LYS A N 1
ATOM 815 C CA . LYS A 1 106 ? -3.745 3.854 -0.406 1.00 98.12 106 LYS A CA 1
ATOM 816 C C . LYS A 1 106 ? -4.290 2.861 -1.435 1.00 98.12 106 LYS A C 1
ATOM 818 O O . LYS A 1 106 ? -5.178 2.092 -1.095 1.00 98.12 106 LYS A O 1
ATOM 823 N N . ALA A 1 107 ? -3.724 2.812 -2.642 1.00 95.88 107 ALA A N 1
ATOM 824 C CA . ALA A 1 107 ? -4.196 1.906 -3.693 1.00 95.88 107 ALA A CA 1
ATOM 825 C C . ALA A 1 107 ? -4.126 0.420 -3.281 1.00 95.88 107 ALA A C 1
ATOM 827 O O . ALA A 1 107 ? -5.036 -0.367 -3.568 1.00 95.88 107 ALA A O 1
ATOM 828 N N . SER A 1 108 ? -3.060 0.021 -2.578 1.00 95.62 108 SER A N 1
ATOM 829 C CA . SER A 1 108 ? -2.944 -1.348 -2.066 1.00 95.62 108 SER A CA 1
ATOM 830 C C . SER A 1 108 ? -3.970 -1.629 -0.964 1.00 95.62 108 SER A C 1
ATOM 832 O O . SER A 1 108 ? -4.633 -2.663 -0.991 1.00 95.62 108 SER A O 1
ATOM 834 N N . LEU A 1 109 ? -4.160 -0.692 -0.034 1.00 98.38 109 LEU A N 1
ATOM 835 C CA . LEU A 1 109 ? -5.109 -0.820 1.075 1.00 98.38 109 LEU A CA 1
ATOM 836 C C . LEU A 1 109 ? -6.570 -0.802 0.605 1.00 98.38 109 LEU A C 1
ATOM 838 O O . LEU A 1 109 ? -7.371 -1.576 1.117 1.00 98.38 109 LEU A O 1
ATOM 842 N N . GLU A 1 110 ? -6.915 -0.006 -0.410 1.00 98.44 110 GLU A N 1
ATOM 843 C CA . GLU A 1 110 ? -8.227 -0.054 -1.072 1.00 98.44 110 GLU A CA 1
ATOM 844 C C . GLU A 1 110 ? -8.491 -1.446 -1.653 1.00 98.44 110 GLU A C 1
ATOM 846 O O . GLU A 1 110 ? -9.581 -1.991 -1.489 1.00 98.44 110 GLU A O 1
ATOM 851 N N . THR A 1 111 ? -7.478 -2.064 -2.270 1.00 97.25 111 THR A N 1
ATOM 852 C CA . THR A 1 111 ? -7.599 -3.430 -2.798 1.00 97.25 111 THR A CA 1
ATOM 853 C C . THR A 1 111 ? -7.780 -4.457 -1.676 1.00 97.25 111 THR A C 1
ATOM 855 O O . THR A 1 111 ? -8.589 -5.375 -1.819 1.00 97.25 111 THR A O 1
ATOM 858 N N . ALA A 1 112 ? -7.069 -4.302 -0.553 1.00 98.12 112 ALA A N 1
ATOM 859 C CA . ALA A 1 112 ? -7.239 -5.153 0.626 1.00 98.12 112 ALA A CA 1
ATOM 860 C C . ALA A 1 112 ? -8.664 -5.051 1.188 1.00 98.12 112 ALA A C 1
ATOM 862 O O . ALA A 1 112 ? -9.341 -6.067 1.319 1.00 98.12 112 ALA A O 1
ATOM 863 N N . VAL A 1 113 ? -9.147 -3.829 1.433 1.00 98.50 113 VAL A N 1
ATOM 864 C CA . VAL A 1 113 ? -10.490 -3.554 1.972 1.00 98.50 113 VAL A CA 1
ATOM 865 C C . VAL A 1 113 ? -11.593 -4.031 1.027 1.00 98.50 113 VAL A C 1
ATOM 867 O O . VAL A 1 113 ? -12.590 -4.583 1.487 1.00 98.50 113 VAL A O 1
ATOM 870 N N . ALA A 1 114 ? -11.423 -3.860 -0.287 1.00 98.19 114 ALA A N 1
ATOM 871 C CA . ALA A 1 114 ? -12.390 -4.331 -1.277 1.00 98.19 114 ALA A CA 1
ATOM 872 C C . ALA A 1 114 ? -12.511 -5.864 -1.306 1.00 98.19 114 ALA A C 1
ATOM 874 O O . ALA A 1 114 ? -13.585 -6.385 -1.602 1.00 98.19 114 ALA A O 1
ATOM 875 N N . LYS A 1 115 ? -11.420 -6.586 -1.015 1.00 97.56 115 LYS A N 1
ATOM 876 C CA . LYS A 1 115 ? -11.410 -8.054 -0.924 1.00 97.56 115 LYS A CA 1
ATOM 877 C C . LYS A 1 115 ? -11.950 -8.550 0.417 1.00 97.56 115 LYS A C 1
ATOM 879 O O . LYS A 1 115 ? -12.737 -9.490 0.431 1.00 97.56 115 LYS A O 1
ATOM 884 N N . ASP A 1 116 ? -11.509 -7.945 1.517 1.00 97.62 116 ASP A N 1
ATOM 885 C CA . ASP A 1 116 ? -11.924 -8.295 2.875 1.00 97.62 116 ASP A CA 1
ATOM 886 C C . ASP A 1 116 ? -11.839 -7.065 3.807 1.00 97.62 116 ASP A C 1
ATOM 888 O O . ASP A 1 116 ? -10.746 -6.657 4.201 1.00 97.62 116 ASP A O 1
ATOM 892 N N . PRO A 1 117 ? -12.966 -6.431 4.176 1.00 97.12 117 PRO A N 1
ATOM 893 C CA . PRO A 1 117 ? -12.976 -5.208 4.975 1.00 97.12 117 PRO A CA 1
ATOM 894 C C . PRO A 1 117 ? -12.793 -5.498 6.477 1.00 97.12 117 PRO A C 1
ATOM 896 O O . PRO A 1 117 ? -13.705 -5.286 7.289 1.00 97.12 117 PRO A O 1
ATOM 899 N N . GLN A 1 118 ? -11.607 -5.977 6.853 1.00 98.44 118 GLN A N 1
ATOM 900 C CA . GLN A 1 118 ? -11.210 -6.209 8.244 1.00 98.44 118 GLN A CA 1
ATOM 901 C C . GLN A 1 118 ? -11.008 -4.884 9.004 1.00 98.44 118 GLN A C 1
ATOM 903 O O . GLN A 1 118 ? -10.574 -3.895 8.403 1.00 98.44 118 GLN A O 1
ATOM 908 N N . PRO A 1 119 ? -11.240 -4.834 10.334 1.00 98.44 119 PRO A N 1
ATOM 909 C CA . PRO A 1 119 ? -11.092 -3.601 11.117 1.00 98.44 119 PRO A CA 1
ATOM 910 C C . PRO A 1 119 ? -9.713 -2.944 10.977 1.00 98.44 119 PRO A C 1
ATOM 912 O O . PRO A 1 119 ? -9.613 -1.735 10.788 1.00 98.44 119 PRO A O 1
ATOM 915 N N . HIS A 1 120 ? -8.645 -3.744 11.009 1.00 98.19 120 HIS A N 1
ATOM 916 C CA . HIS A 1 120 ? -7.270 -3.256 10.906 1.00 98.19 120 HIS A CA 1
ATOM 917 C C . HIS A 1 120 ? -6.887 -2.833 9.475 1.00 98.19 120 HIS A C 1
ATOM 919 O O . HIS A 1 120 ? -6.045 -1.950 9.312 1.00 98.19 120 HIS A O 1
ATOM 925 N N . TYR A 1 121 ? -7.541 -3.374 8.438 1.00 98.62 121 TYR A N 1
ATOM 926 C CA . TYR A 1 121 ? -7.344 -2.932 7.049 1.00 98.62 121 TYR A CA 1
ATOM 927 C C . TYR A 1 121 ? -8.020 -1.580 6.812 1.00 98.62 121 TYR A C 1
ATOM 929 O O . TYR A 1 121 ? -7.402 -0.663 6.272 1.00 98.62 121 TYR A O 1
ATOM 937 N N . LEU A 1 122 ? -9.262 -1.434 7.286 1.00 98.81 122 LEU A N 1
ATOM 938 C CA . LEU A 1 122 ? -10.005 -0.172 7.264 1.00 98.81 122 LEU A CA 1
ATOM 939 C C . LEU A 1 122 ? -9.272 0.921 8.053 1.00 98.81 122 LEU A C 1
ATOM 941 O O . LEU A 1 122 ? -9.180 2.054 7.591 1.00 98.81 122 LEU A O 1
ATOM 945 N N . TYR A 1 123 ? -8.703 0.580 9.214 1.00 98.75 123 TYR A N 1
ATOM 946 C CA . TYR A 1 123 ? -7.882 1.502 9.998 1.00 98.75 123 TYR A CA 1
ATOM 947 C C . TYR A 1 123 ? -6.627 1.959 9.241 1.00 98.75 123 TYR A C 1
ATOM 949 O O . TYR A 1 123 ? -6.362 3.157 9.163 1.00 98.75 123 TYR A O 1
ATOM 957 N N . ALA A 1 124 ? -5.880 1.033 8.631 1.00 98.62 124 ALA A N 1
ATOM 958 C CA . ALA A 1 124 ? -4.702 1.391 7.845 1.00 98.62 124 ALA A CA 1
ATOM 959 C C . ALA A 1 124 ? -5.060 2.266 6.632 1.00 98.62 124 ALA A C 1
ATOM 961 O O . ALA A 1 124 ? -4.345 3.227 6.339 1.00 98.62 124 ALA A O 1
ATOM 962 N N . LEU A 1 125 ? -6.183 1.990 5.955 1.00 98.81 125 LEU A N 1
ATOM 963 C CA . LEU A 1 125 ? -6.683 2.849 4.878 1.00 98.81 125 LEU A CA 1
ATOM 964 C C . LEU A 1 125 ? -7.060 4.242 5.403 1.00 98.81 125 LEU A C 1
ATOM 966 O O . LEU A 1 125 ? -6.673 5.240 4.799 1.00 98.81 125 LEU A O 1
ATOM 970 N N . ALA A 1 126 ? -7.730 4.322 6.558 1.00 98.69 126 ALA A N 1
ATOM 971 C CA . ALA A 1 126 ? -8.055 5.591 7.204 1.00 98.69 126 ALA A CA 1
ATOM 972 C C . ALA A 1 126 ? -6.797 6.419 7.509 1.00 98.69 126 ALA A C 1
ATOM 974 O O . ALA A 1 126 ? -6.775 7.624 7.248 1.00 98.69 126 ALA A O 1
ATOM 975 N N . LEU A 1 127 ? -5.743 5.784 8.030 1.00 98.69 127 LEU A N 1
ATOM 976 C CA . LEU A 1 127 ? -4.453 6.426 8.283 1.00 98.69 127 LEU A CA 1
ATOM 977 C C . LEU A 1 127 ? -3.825 6.942 6.978 1.00 98.69 127 LEU A C 1
ATOM 979 O O . LEU A 1 127 ? -3.420 8.103 6.917 1.00 98.69 127 LEU A O 1
ATOM 983 N N . ALA A 1 128 ? -3.793 6.125 5.921 1.00 98.56 128 ALA A N 1
ATOM 984 C CA . ALA A 1 128 ? -3.256 6.525 4.619 1.00 98.56 128 ALA A CA 1
ATOM 985 C C . ALA A 1 128 ? -3.989 7.744 4.036 1.00 98.56 128 ALA A C 1
ATOM 987 O O . ALA A 1 128 ? -3.351 8.716 3.631 1.00 98.56 128 ALA A O 1
ATOM 988 N N . GLU A 1 129 ? -5.322 7.722 4.033 1.00 98.50 129 GLU A N 1
ATOM 989 C CA . GLU A 1 129 ? -6.149 8.826 3.536 1.00 98.50 129 GLU A CA 1
ATOM 990 C C . GLU A 1 129 ? -5.992 10.091 4.384 1.00 98.50 129 GLU A C 1
ATOM 992 O O . GLU A 1 129 ? -5.867 11.189 3.837 1.00 98.50 129 GLU A O 1
ATOM 997 N N . GLY A 1 130 ? -5.927 9.946 5.708 1.00 98.31 130 GLY A N 1
ATOM 998 C CA . GLY A 1 130 ? -5.737 11.062 6.630 1.00 98.31 130 GLY A CA 1
ATOM 999 C C . GLY A 1 130 ? -4.389 11.753 6.429 1.00 98.31 130 GLY A C 1
ATOM 1000 O O . GLY A 1 130 ? -4.342 12.977 6.315 1.00 98.31 130 GLY A O 1
ATOM 1001 N N . LEU A 1 131 ? -3.303 10.984 6.291 1.00 97.69 131 LEU A N 1
ATOM 1002 C CA . LEU A 1 131 ? -1.964 11.521 6.012 1.00 97.69 131 LEU A CA 1
ATOM 1003 C C . LEU A 1 131 ? -1.875 12.230 4.650 1.00 97.69 131 LEU A C 1
ATOM 1005 O O . LEU A 1 131 ? -1.034 13.106 4.468 1.00 97.69 131 LEU A O 1
ATOM 1009 N N . MET A 1 132 ? -2.744 11.878 3.699 1.00 97.38 132 MET A N 1
ATOM 1010 C CA . MET A 1 132 ? -2.886 12.572 2.413 1.00 97.38 132 MET A CA 1
ATOM 1011 C C . MET A 1 132 ? -3.807 13.804 2.480 1.00 97.38 132 MET A C 1
ATOM 1013 O O . MET A 1 132 ? -3.984 14.481 1.469 1.00 97.38 132 MET A O 1
ATOM 1017 N N . GLY A 1 133 ? -4.411 14.095 3.636 1.00 97.44 133 GLY A N 1
ATOM 1018 C CA . GLY A 1 133 ? -5.363 15.194 3.824 1.00 97.44 133 GLY A CA 1
ATOM 1019 C C . GLY A 1 133 ? -6.798 14.882 3.383 1.00 97.44 133 GLY A C 1
ATOM 1020 O O . GLY A 1 133 ? -7.650 15.768 3.416 1.00 97.44 133 GLY A O 1
ATOM 1021 N N . ALA A 1 134 ? -7.107 13.640 2.999 1.00 98.12 134 ALA A N 1
ATOM 1022 C CA . ALA A 1 134 ? -8.460 13.204 2.648 1.00 98.12 134 ALA A CA 1
ATOM 1023 C C . ALA A 1 134 ? -9.271 12.870 3.917 1.00 98.12 134 ALA A C 1
ATOM 1025 O O . ALA A 1 134 ? -9.621 11.717 4.174 1.00 98.12 134 ALA A O 1
ATOM 1026 N N . ILE A 1 135 ? -9.542 13.894 4.733 1.00 98.12 135 ILE A N 1
ATOM 1027 C CA . ILE A 1 135 ? -10.099 13.746 6.090 1.00 98.12 135 ILE A CA 1
ATOM 1028 C C . ILE A 1 135 ? -11.496 13.113 6.097 1.00 98.12 135 ILE A C 1
ATOM 1030 O O . ILE A 1 135 ? -11.759 12.249 6.929 1.00 98.12 135 ILE A O 1
ATOM 1034 N N . GLU A 1 136 ? -12.369 13.475 5.153 1.00 97.94 136 GLU A N 1
ATOM 1035 C CA . GLU A 1 136 ? -13.717 12.892 5.056 1.00 97.94 136 GLU A CA 1
ATOM 1036 C C . GLU A 1 136 ? -13.673 11.383 4.790 1.00 97.94 136 GLU A C 1
ATOM 1038 O O . GLU A 1 136 ? -14.328 10.601 5.485 1.00 97.94 136 GLU A O 1
ATOM 1043 N N . SER A 1 137 ? -12.851 10.959 3.824 1.00 98.06 137 SER A N 1
ATOM 1044 C CA . SER A 1 137 ? -12.663 9.540 3.510 1.00 98.06 137 SER A CA 1
ATOM 1045 C C . SER A 1 137 ? -12.048 8.799 4.696 1.00 98.06 137 SER A C 1
ATOM 1047 O O . SER A 1 137 ? -12.604 7.796 5.144 1.00 98.06 137 SER A O 1
ATOM 1049 N N . SER A 1 138 ? -11.001 9.371 5.300 1.00 98.56 138 SER A N 1
ATOM 1050 C CA . SER A 1 138 ? -10.363 8.834 6.505 1.00 98.56 138 SER A CA 1
ATOM 1051 C C . SER A 1 138 ? -11.375 8.606 7.634 1.00 98.56 138 SER A C 1
ATOM 1053 O O . SER A 1 138 ? -11.439 7.519 8.212 1.00 98.56 138 SER A O 1
ATOM 1055 N N . ALA A 1 139 ? -12.242 9.587 7.903 1.00 98.44 139 ALA A N 1
ATOM 1056 C CA . ALA A 1 139 ? -13.281 9.484 8.922 1.00 98.44 139 ALA A CA 1
ATOM 1057 C C . ALA A 1 139 ? -14.325 8.410 8.584 1.00 98.44 139 ALA A C 1
ATOM 1059 O O . ALA A 1 139 ? -14.811 7.713 9.480 1.00 98.44 139 ALA A O 1
ATOM 1060 N N . ALA A 1 140 ? -14.681 8.249 7.308 1.00 98.31 140 ALA A N 1
ATOM 1061 C CA . ALA A 1 140 ? -15.579 7.189 6.863 1.00 98.31 140 ALA A CA 1
ATOM 1062 C C . ALA A 1 140 ? -14.980 5.795 7.114 1.00 98.31 140 ALA A C 1
ATOM 1064 O O . ALA A 1 140 ? -15.653 4.953 7.717 1.00 98.31 140 ALA A O 1
ATOM 1065 N N . GLN A 1 141 ? -13.718 5.573 6.735 1.00 98.56 141 GLN A N 1
ATOM 1066 C CA . GLN A 1 141 ? -13.022 4.300 6.954 1.00 98.56 141 GLN A CA 1
ATOM 1067 C C . GLN A 1 141 ? -12.830 4.005 8.446 1.00 98.56 141 GLN A C 1
ATOM 1069 O O . GLN A 1 141 ? -13.152 2.910 8.912 1.00 98.56 141 GLN A O 1
ATOM 1074 N N . LEU A 1 142 ? -12.404 5.002 9.230 1.00 98.50 142 LEU A N 1
ATOM 1075 C CA . LEU A 1 142 ? -12.218 4.866 10.676 1.00 98.50 142 LEU A CA 1
ATOM 1076 C C . LEU A 1 142 ? -13.533 4.524 11.388 1.00 98.50 142 LEU A C 1
ATOM 1078 O O . LEU A 1 142 ? -13.562 3.661 12.265 1.00 98.50 142 LEU A O 1
ATOM 1082 N N . ARG A 1 143 ? -14.645 5.158 10.999 1.00 98.38 143 ARG A N 1
ATOM 1083 C CA . ARG A 1 143 ? -15.969 4.854 11.558 1.00 98.38 143 ARG A CA 1
ATOM 1084 C C . ARG A 1 143 ? -16.379 3.408 11.278 1.00 98.38 143 ARG A C 1
ATOM 1086 O O . ARG A 1 143 ? -16.898 2.752 12.179 1.00 98.38 143 ARG A O 1
ATOM 1093 N N . GLN A 1 144 ? -16.125 2.903 10.070 1.00 98.38 144 GLN A N 1
ATOM 1094 C CA . GLN A 1 144 ? -16.387 1.500 9.733 1.00 98.38 144 GLN A CA 1
ATOM 1095 C C . GLN A 1 144 ? -15.491 0.542 10.525 1.00 98.38 144 GLN A C 1
ATOM 1097 O O . GLN A 1 144 ? -15.986 -0.459 11.044 1.00 98.38 144 GLN A O 1
ATOM 1102 N N . ALA A 1 145 ? -14.202 0.864 10.671 1.00 98.50 145 ALA A N 1
ATOM 1103 C CA . ALA A 1 145 ? -13.265 0.080 11.471 1.00 98.50 145 ALA A CA 1
ATOM 1104 C C . ALA A 1 145 ? -13.744 -0.045 12.928 1.00 98.50 145 ALA A C 1
ATOM 1106 O O . ALA A 1 145 ? -13.870 -1.154 13.442 1.00 98.50 145 ALA A O 1
ATOM 1107 N N . ILE A 1 146 ? -14.105 1.080 13.556 1.00 97.69 146 ILE A N 1
ATOM 1108 C CA . ILE A 1 146 ? -14.598 1.143 14.942 1.00 97.69 146 ILE A CA 1
ATOM 1109 C C . ILE A 1 146 ? -15.931 0.406 15.118 1.00 97.69 146 ILE A C 1
ATOM 1111 O O . ILE A 1 146 ? -16.173 -0.191 16.168 1.00 97.69 146 ILE A O 1
ATOM 1115 N N . ALA A 1 147 ? -16.817 0.468 14.121 1.00 97.12 147 ALA A N 1
ATOM 1116 C CA . ALA A 1 147 ? -18.092 -0.244 14.162 1.00 97.12 147 ALA A CA 1
ATOM 1117 C C . ALA A 1 147 ? -17.898 -1.769 14.179 1.00 97.12 147 ALA A C 1
ATOM 1119 O O . ALA A 1 147 ? -18.677 -2.467 14.826 1.00 97.12 147 ALA A O 1
ATOM 1120 N N . LYS A 1 148 ? -16.862 -2.275 13.496 1.00 97.44 148 LYS A N 1
ATOM 1121 C CA . LYS A 1 148 ? -16.504 -3.700 13.492 1.00 97.44 148 LYS A CA 1
ATOM 1122 C C . LYS A 1 148 ? -15.702 -4.110 14.727 1.00 97.44 148 LYS A C 1
ATOM 1124 O O . LYS A 1 148 ? -15.939 -5.187 15.261 1.00 97.44 148 LYS A O 1
ATOM 1129 N N . ASP A 1 149 ? -14.780 -3.266 15.180 1.00 97.31 149 ASP A N 1
ATOM 1130 C CA . ASP A 1 149 ? -14.003 -3.483 16.398 1.00 97.31 149 ASP A CA 1
ATOM 1131 C C . ASP A 1 149 ? -13.762 -2.161 17.138 1.00 97.31 149 ASP A C 1
ATOM 1133 O O . ASP A 1 149 ? -13.006 -1.288 16.705 1.00 97.31 149 ASP A O 1
ATOM 1137 N N . ARG A 1 150 ? -14.378 -2.026 18.315 1.00 95.56 150 ARG A N 1
ATOM 1138 C CA . ARG A 1 150 ? -14.251 -0.826 19.151 1.00 95.56 150 ARG A CA 1
ATOM 1139 C C . ARG A 1 150 ? -12.828 -0.615 19.676 1.00 95.56 150 ARG A C 1
ATOM 1141 O O . ARG A 1 150 ? -12.496 0.518 20.035 1.00 95.56 150 ARG A O 1
ATOM 1148 N N . SER A 1 151 ? -11.989 -1.654 19.712 1.00 95.94 151 SER A N 1
ATOM 1149 C CA . SER A 1 151 ? -10.586 -1.568 20.141 1.00 95.94 151 SER A CA 1
ATOM 1150 C C . SER A 1 151 ? -9.754 -0.637 19.247 1.00 95.94 151 SER A C 1
ATOM 1152 O O . SER A 1 151 ? -8.809 -0.010 19.730 1.00 95.94 151 SER A O 1
ATOM 1154 N N . ILE A 1 152 ? -10.180 -0.426 17.992 1.00 97.69 152 ILE A N 1
ATOM 1155 C CA . ILE A 1 152 ? -9.557 0.511 17.044 1.00 97.69 152 ILE A CA 1
ATOM 1156 C C . ILE A 1 152 ? -9.462 1.931 17.618 1.00 97.69 152 ILE A C 1
ATOM 1158 O O . ILE A 1 152 ? -8.509 2.647 17.325 1.00 97.69 152 ILE A O 1
ATOM 1162 N N . ARG A 1 153 ? -10.386 2.342 18.499 1.00 96.19 153 ARG A N 1
ATOM 1163 C CA . ARG A 1 153 ? -10.289 3.638 19.196 1.00 96.19 153 ARG A CA 1
ATOM 1164 C C . ARG A 1 153 ? -9.027 3.734 20.049 1.00 96.19 153 ARG A C 1
ATOM 1166 O O . ARG A 1 153 ? -8.356 4.760 20.043 1.00 96.19 153 ARG A O 1
ATOM 1173 N N . ALA A 1 154 ? -8.723 2.684 20.809 1.00 95.50 154 ALA A N 1
ATOM 1174 C CA . ALA A 1 154 ? -7.536 2.637 21.654 1.00 95.50 154 ALA A CA 1
ATOM 1175 C C . ALA A 1 154 ? -6.259 2.561 20.810 1.00 95.50 154 ALA A C 1
ATOM 1177 O O . ALA A 1 154 ? -5.299 3.260 21.124 1.00 95.50 154 ALA A O 1
ATOM 1178 N N . LEU A 1 155 ? -6.281 1.794 19.712 1.00 96.12 155 LEU A N 1
ATOM 1179 C CA . LEU A 1 155 ? -5.190 1.754 18.737 1.00 96.12 155 LEU A CA 1
ATOM 1180 C C . LEU A 1 155 ? -4.895 3.156 18.187 1.00 96.12 155 LEU A C 1
ATOM 1182 O O . LEU A 1 155 ? -3.801 3.664 18.390 1.00 96.12 155 LEU A O 1
ATOM 1186 N N . ALA A 1 156 ? -5.894 3.820 17.601 1.00 96.75 156 ALA A N 1
ATOM 1187 C CA . ALA A 1 156 ? -5.757 5.158 17.022 1.00 96.75 156 ALA A CA 1
ATOM 1188 C C . ALA A 1 156 ? -5.297 6.210 18.044 1.00 96.75 156 ALA A C 1
ATOM 1190 O O . ALA A 1 156 ? -4.505 7.092 17.725 1.00 96.75 156 ALA A O 1
ATOM 1191 N N . ARG A 1 157 ? -5.776 6.115 19.292 1.00 95.62 157 ARG A N 1
ATOM 1192 C CA . ARG A 1 157 ? -5.381 7.025 20.376 1.00 95.62 157 ARG A CA 1
ATOM 1193 C C . ARG A 1 157 ? -3.903 6.897 20.740 1.00 95.62 157 ARG A C 1
ATOM 1195 O O . ARG A 1 157 ? -3.313 7.897 21.133 1.00 95.62 157 ARG A O 1
ATOM 1202 N N . ASN A 1 158 ? -3.333 5.701 20.631 1.00 95.88 158 ASN A N 1
ATOM 1203 C CA . ASN A 1 158 ? -1.961 5.410 21.051 1.00 95.88 158 ASN A CA 1
ATOM 1204 C C . ASN A 1 158 ? -0.969 5.345 19.879 1.00 95.88 158 ASN A C 1
ATOM 1206 O O . ASN A 1 158 ? 0.238 5.326 20.104 1.00 95.88 158 ASN A O 1
ATOM 1210 N N . ASP A 1 159 ? -1.460 5.301 18.642 1.00 96.62 159 ASP A N 1
ATOM 1211 C CA . ASP A 1 159 ? -0.638 5.230 17.441 1.00 96.62 159 ASP A CA 1
ATOM 1212 C C . ASP A 1 159 ? 0.010 6.590 17.142 1.00 96.62 159 ASP A C 1
ATOM 1214 O O . ASP A 1 159 ? -0.677 7.596 16.940 1.00 96.62 159 ASP A O 1
ATOM 1218 N N . ALA A 1 160 ? 1.346 6.608 17.114 1.00 96.38 160 ALA A N 1
ATOM 1219 C CA . ALA A 1 160 ? 2.154 7.788 16.829 1.00 96.38 160 ALA A CA 1
ATOM 1220 C C . ALA A 1 160 ? 1.923 8.327 15.409 1.00 96.38 160 ALA A C 1
ATOM 1222 O O . ALA A 1 160 ? 1.913 9.545 15.220 1.00 96.38 160 ALA A O 1
ATOM 1223 N N . ASP A 1 161 ? 1.692 7.449 14.429 1.00 95.56 161 ASP A N 1
ATOM 1224 C CA . ASP A 1 161 ? 1.432 7.852 13.045 1.00 95.56 161 ASP A CA 1
ATOM 1225 C C . ASP A 1 161 ? 0.047 8.491 12.885 1.00 95.56 161 ASP A C 1
ATOM 1227 O O . ASP A 1 161 ? -0.154 9.313 11.988 1.00 95.56 161 ASP A O 1
ATOM 1231 N N . PHE A 1 162 ? -0.891 8.170 13.781 1.00 96.88 162 PHE A N 1
ATOM 1232 C CA . PHE A 1 162 ? -2.240 8.734 13.777 1.00 96.88 162 PHE A CA 1
ATOM 1233 C C . PHE A 1 162 ? -2.344 10.059 14.553 1.00 96.88 162 PHE A C 1
ATOM 1235 O O . PHE A 1 162 ? -3.240 10.859 14.273 1.00 96.88 162 PHE A O 1
ATOM 1242 N N . GLN A 1 163 ? -1.424 10.348 15.486 1.00 96.94 163 GLN A N 1
ATOM 1243 C CA . GLN A 1 163 ? -1.469 11.568 16.314 1.00 96.94 163 GLN A CA 1
ATOM 1244 C C . GLN A 1 163 ? -1.583 12.878 15.521 1.00 96.94 163 GLN A C 1
ATOM 1246 O O . GLN A 1 163 ? -2.403 13.714 15.909 1.00 96.94 163 GLN A O 1
ATOM 1251 N N . PRO A 1 164 ? -0.845 13.093 14.409 1.00 96.31 164 PRO A N 1
ATOM 1252 C CA . PRO A 1 164 ? -0.971 14.328 13.635 1.00 96.31 164 PRO A CA 1
ATOM 1253 C C . PRO A 1 164 ? -2.397 14.573 13.124 1.00 96.31 164 PRO A C 1
ATOM 1255 O O . PRO A 1 164 ? -2.807 15.717 12.947 1.00 96.31 164 PRO A O 1
ATOM 1258 N N . LEU A 1 165 ? -3.181 13.509 12.928 1.00 97.69 165 LEU A N 1
ATOM 1259 C CA . LEU A 1 165 ? -4.552 13.590 12.429 1.00 97.69 165 LEU A CA 1
ATOM 1260 C C . LEU A 1 165 ? -5.557 14.031 13.505 1.00 97.69 165 LEU A C 1
ATOM 1262 O O . LEU A 1 165 ? -6.652 14.483 13.170 1.00 97.69 165 LEU A O 1
ATOM 1266 N N . MET A 1 166 ? -5.186 13.981 14.790 1.00 96.75 166 MET A N 1
ATOM 1267 C CA . MET A 1 166 ? -6.024 14.417 15.921 1.00 96.75 166 MET A CA 1
ATOM 1268 C C . MET A 1 166 ? -6.259 15.928 15.985 1.00 96.75 166 MET A C 1
ATOM 1270 O O . MET A 1 166 ? -7.105 16.381 16.759 1.00 96.75 166 MET A O 1
ATOM 1274 N N . GLN A 1 167 ? -5.584 16.712 15.141 1.00 96.12 167 GLN A N 1
ATOM 1275 C CA . GLN A 1 167 ? -5.931 18.118 14.917 1.00 96.12 167 GLN A CA 1
ATOM 1276 C C . GLN A 1 167 ? -7.293 18.284 14.220 1.00 96.12 167 GLN A C 1
ATOM 1278 O O . GLN A 1 167 ? -7.940 19.321 14.361 1.00 96.12 167 GLN A O 1
ATOM 1283 N N . HIS A 1 168 ? -7.748 17.270 13.475 1.00 97.56 168 HIS A N 1
ATOM 1284 C CA . HIS A 1 168 ? -9.022 17.307 12.770 1.00 97.56 168 HIS A CA 1
ATOM 1285 C C . HIS A 1 168 ? -10.149 16.849 13.693 1.00 97.56 168 HIS A C 1
ATOM 1287 O O . HIS A 1 168 ? -10.183 15.699 14.135 1.00 97.56 168 HIS A O 1
ATOM 1293 N N . HIS A 1 169 ? -11.101 17.751 13.946 1.00 94.81 169 HIS A N 1
ATOM 1294 C CA . HIS A 1 169 ? -12.220 17.530 14.865 1.00 94.81 169 HIS A CA 1
ATOM 1295 C C . HIS A 1 169 ? -12.961 16.212 14.605 1.00 94.81 169 HIS A C 1
ATOM 1297 O O . HIS A 1 169 ? -13.155 15.424 15.523 1.00 94.81 169 HIS A O 1
ATOM 1303 N N . GLN A 1 170 ? -13.279 15.926 13.340 1.00 94.38 170 GLN A N 1
ATOM 1304 C CA . GLN A 1 170 ? -14.024 14.729 12.941 1.00 94.38 170 GLN A CA 1
ATOM 1305 C C . GLN A 1 170 ? -13.315 13.425 13.334 1.00 94.38 170 GLN A C 1
ATOM 1307 O O . GLN A 1 170 ? -13.952 12.484 13.803 1.00 94.38 170 GLN A O 1
ATOM 1312 N N . LEU A 1 171 ? -11.991 13.358 13.160 1.00 97.00 171 LEU A N 1
ATOM 1313 C CA . LEU A 1 171 ? -11.204 12.181 13.534 1.00 97.00 171 LEU A CA 1
ATOM 1314 C C . LEU A 1 171 ? -11.033 12.101 15.050 1.00 97.00 171 LEU A C 1
ATOM 1316 O O . LEU A 1 171 ? -11.161 11.022 15.629 1.00 97.00 171 LEU A O 1
ATOM 1320 N N . LYS A 1 172 ? -10.814 13.245 15.707 1.00 96.94 172 LYS A N 1
ATOM 1321 C CA . LYS A 1 172 ? -10.698 13.329 17.164 1.00 96.94 172 LYS A CA 1
ATOM 1322 C C . LYS A 1 172 ? -11.956 12.823 17.871 1.00 96.94 172 LYS A C 1
ATOM 1324 O O . LYS A 1 172 ? -11.842 12.035 18.805 1.00 96.94 172 LYS A O 1
ATOM 1329 N N . GLU A 1 173 ? -13.145 13.215 17.418 1.00 95.62 173 GLU A N 1
ATOM 1330 C CA . GLU A 1 173 ? -14.422 12.732 17.967 1.00 95.62 173 GLU A CA 1
ATOM 1331 C C . GLU A 1 173 ? -14.583 11.218 17.801 1.00 95.62 173 GLU A C 1
ATOM 1333 O O . GLU A 1 173 ? -14.959 10.510 18.742 1.00 95.62 173 GLU A O 1
ATOM 1338 N N . LEU A 1 174 ? -14.244 10.702 16.614 1.00 96.06 174 LEU A N 1
ATOM 1339 C CA . LEU A 1 174 ? -14.293 9.270 16.335 1.00 96.06 174 LEU A CA 1
ATOM 1340 C C . LEU A 1 174 ? -13.349 8.476 17.229 1.00 96.06 174 LEU A C 1
ATOM 1342 O O . LEU A 1 174 ? -13.720 7.381 17.634 1.00 96.06 174 LEU A O 1
ATOM 1346 N N . VAL A 1 175 ? -12.179 9.000 17.586 1.00 96.06 175 VAL A N 1
ATOM 1347 C CA . VAL A 1 175 ? -11.267 8.335 18.527 1.00 96.06 175 VAL A CA 1
ATOM 1348 C C . VAL A 1 175 ? -11.753 8.484 19.973 1.00 96.06 175 VAL A C 1
ATOM 1350 O O . VAL A 1 175 ? -11.707 7.518 20.736 1.00 96.06 175 VAL A O 1
ATOM 1353 N N . ALA A 1 176 ? -12.268 9.658 20.349 1.00 92.25 176 ALA A N 1
ATOM 1354 C CA . ALA A 1 176 ? -12.643 10.001 21.721 1.00 92.25 176 ALA A CA 1
ATOM 1355 C C . ALA A 1 176 ? -13.862 9.242 22.265 1.00 92.25 176 ALA A C 1
ATOM 1357 O O . ALA A 1 176 ? -13.865 8.932 23.453 1.00 92.25 176 ALA A O 1
ATOM 1358 N N . GLY A 1 177 ? -14.866 8.939 21.432 1.00 82.00 177 GLY A N 1
ATOM 1359 C CA . GLY A 1 177 ? -16.113 8.311 21.898 1.00 82.00 177 GLY A CA 1
ATOM 1360 C C . GLY A 1 177 ? -15.887 7.031 22.722 1.00 82.00 177 GLY A C 1
ATOM 1361 O O . GLY A 1 177 ? -14.984 6.242 22.439 1.00 82.00 177 GLY A O 1
ATOM 1362 N N . GLU A 1 178 ? -16.688 6.868 23.769 1.00 61.78 178 GLU A N 1
ATOM 1363 C CA . GLU A 1 178 ? -16.422 5.995 24.916 1.00 61.78 178 GLU A CA 1
ATOM 1364 C C . GLU A 1 178 ? -16.347 4.491 24.583 1.00 61.78 178 GLU A C 1
ATOM 1366 O O . GLU A 1 178 ? -17.146 3.943 23.818 1.00 61.78 178 GLU A O 1
ATOM 1371 N N . GLN A 1 179 ? -15.412 3.792 25.234 1.00 52.81 179 GLN A N 1
ATOM 1372 C CA . GLN A 1 179 ? -15.560 2.367 25.527 1.00 52.81 179 GLN A CA 1
ATOM 1373 C C . GLN A 1 179 ? -16.571 2.254 26.668 1.00 52.81 179 GLN A C 1
ATOM 1375 O O . GLN A 1 179 ? -16.257 2.607 27.800 1.00 52.81 179 GLN A O 1
ATOM 1380 N N . MET A 1 180 ? -17.779 1.758 26.389 1.00 40.81 180 MET A N 1
ATOM 1381 C CA . MET A 1 180 ? -18.609 1.242 27.478 1.00 40.81 180 MET A CA 1
ATOM 1382 C C . MET A 1 180 ? -17.828 0.105 28.155 1.00 40.81 180 MET A C 1
ATOM 1384 O O . MET A 1 180 ? -17.360 -0.784 27.432 1.00 40.81 180 MET A O 1
ATOM 1388 N N . PRO A 1 181 ? -17.643 0.131 29.487 1.00 40.31 181 PRO A N 1
ATOM 1389 C CA . PRO A 1 181 ? -17.012 -0.978 30.186 1.00 40.31 181 PRO A CA 1
ATOM 1390 C C . PRO A 1 181 ? -17.824 -2.248 29.916 1.00 40.31 181 PRO A C 1
ATOM 1392 O O . PRO A 1 181 ? -19.055 -2.206 29.882 1.00 40.31 181 PRO A O 1
ATOM 1395 N N . ALA A 1 182 ? -17.127 -3.359 29.672 1.00 41.94 182 ALA A N 1
ATOM 1396 C CA . ALA A 1 182 ? -17.764 -4.667 29.633 1.00 41.94 182 ALA A CA 1
ATOM 1397 C C . ALA A 1 182 ? -18.440 -4.892 30.994 1.00 41.94 182 ALA A C 1
ATOM 1399 O O . ALA A 1 182 ? -17.765 -4.829 32.023 1.00 41.94 182 ALA A O 1
ATOM 1400 N N . ALA A 1 183 ? -19.766 -5.038 30.973 1.00 44.84 183 ALA A N 1
ATOM 1401 C CA . ALA A 1 183 ? -20.566 -5.410 32.134 1.00 44.84 183 ALA A CA 1
ATOM 1402 C C . ALA A 1 183 ? -20.328 -6.877 32.507 1.00 44.84 183 ALA A C 1
ATOM 1404 O O . ALA A 1 183 ? -20.103 -7.684 31.572 1.00 44.84 183 ALA A O 1
#

Secondary structure (DSSP, 8-state):
--SSSHHHHHHHHSSS--S----HHHHHHHHHHHHHHHHTT-HHHHHHHHHHHTTSS-HHHHHHHHHHHHHHHHHHHHTTS---SHHHHHHHHHHHHHTT-HHHHHHHHHHHHHH---HHHHHHHHHHHHHTT-HHHHHHHHHHHHHH-TTHHHHHHH-TTTGGGGGSHHHHHHHHS--PPP-

Sequence (183 aa):
MKKSVKQTEARTLETAAAAAELDPKQQKALFASAMKSFLAGAYAKAKEQFDQASSGPLIQVNESAQMYGRMCQQRLSKNRFELKSAEDHYNYGVSLLNARRLGEAKASLETAVAKDPQPHYLYALALAEGLMGAIESSAAQLRQAIAKDRSIRALARNDADFQPLMQHHQLKELVAGEQMPAA

Foldseek 3Di:
DPDPPVVVVVVVVVVVPPPPAQDPVNLVVLLVVLVVCVVVVVLVSSLVSLVVSLRHPDPVSNVVSVVSNVVSVVVVVVVVPDPPALVSLQVVLVVCVVVVVLVSSLVSLVVSCVRPVALVSLQSNLLSCLVVVVNVSSLVSLLVSCVRPVCSLVVLVPDPSNVVSCVDPSVVCSSPDDDDPDD

Radius of gyration: 27.73 Å; chains: 1; bounding box: 48×30×108 Å

pLDDT: mean 86.14, std 18.72, range [37.38, 98.81]